Protein AF-A0A964MLJ7-F1 (afdb_monomer)

Structure (mmCIF, N/CA/C/O backbone):
data_AF-A0A964MLJ7-F1
#
_entry.id   AF-A0A964MLJ7-F1
#
loop_
_atom_site.group_PDB
_atom_site.id
_atom_site.type_symbol
_atom_site.label_atom_id
_atom_site.label_alt_id
_atom_site.label_comp_id
_atom_site.label_asym_id
_atom_site.label_entity_id
_atom_site.label_seq_id
_atom_site.pdbx_PDB_ins_code
_atom_site.Cartn_x
_atom_site.Cartn_y
_atom_site.Cartn_z
_atom_site.occupancy
_atom_site.B_iso_or_equiv
_atom_site.auth_seq_id
_atom_site.auth_comp_id
_atom_site.auth_asym_id
_atom_site.auth_atom_id
_atom_site.pdbx_PDB_model_num
ATOM 1 N N . MET A 1 1 ? 3.725 -2.269 -18.305 1.00 51.28 1 MET A N 1
ATOM 2 C CA . MET A 1 1 ? 3.331 -1.050 -17.567 1.00 51.28 1 MET A CA 1
ATOM 3 C C . MET A 1 1 ? 1.893 -1.122 -17.066 1.00 51.28 1 MET A C 1
ATOM 5 O O . MET A 1 1 ? 1.712 -0.985 -15.871 1.00 51.28 1 MET A O 1
ATOM 9 N N . ALA A 1 2 ? 0.877 -1.382 -17.905 1.00 58.72 2 ALA A N 1
ATOM 10 C CA . ALA A 1 2 ? -0.497 -1.620 -17.415 1.00 58.72 2 ALA A CA 1
ATOM 11 C C . ALA A 1 2 ? -0.771 -3.071 -16.946 1.00 58.72 2 ALA A C 1
ATOM 13 O O . ALA A 1 2 ? -1.822 -3.329 -16.379 1.00 58.72 2 ALA A O 1
ATOM 14 N N . ALA A 1 3 ? 0.153 -4.012 -17.185 1.00 79.88 3 ALA A N 1
ATOM 15 C CA . ALA A 1 3 ? -0.018 -5.437 -16.869 1.00 79.88 3 ALA A CA 1
ATOM 16 C C . ALA A 1 3 ? 0.648 -5.876 -15.551 1.00 79.88 3 ALA A C 1
ATOM 18 O O . ALA A 1 3 ? 0.432 -6.996 -15.108 1.00 79.88 3 ALA A O 1
ATOM 19 N N . ASP A 1 4 ? 1.460 -5.010 -14.942 1.00 89.56 4 ASP A N 1
ATOM 20 C CA . ASP A 1 4 ? 2.280 -5.356 -13.772 1.00 89.56 4 ASP A CA 1
ATOM 21 C C . ASP A 1 4 ? 1.500 -5.220 -12.450 1.00 89.56 4 ASP A C 1
ATOM 23 O O . ASP A 1 4 ? 1.960 -5.662 -11.403 1.00 89.56 4 ASP A O 1
ATOM 27 N N . TRP A 1 5 ? 0.308 -4.613 -12.498 1.00 92.38 5 TRP A N 1
ATOM 28 C CA . TRP A 1 5 ? -0.513 -4.294 -11.333 1.00 92.38 5 TRP A CA 1
ATOM 29 C C . TRP A 1 5 ? -1.960 -4.725 -11.539 1.00 92.38 5 TRP A C 1
ATOM 31 O O . TRP A 1 5 ? -2.502 -4.616 -12.641 1.00 92.38 5 TRP A O 1
ATOM 41 N N . ARG A 1 6 ? -2.612 -5.128 -10.445 1.00 92.25 6 ARG A N 1
ATOM 42 C CA . ARG A 1 6 ? -4.065 -5.303 -10.375 1.00 92.25 6 ARG A CA 1
ATOM 43 C C . ARG A 1 6 ? -4.653 -4.298 -9.397 1.00 92.25 6 ARG A C 1
ATOM 45 O O . ARG A 1 6 ? -4.072 -4.022 -8.351 1.00 92.25 6 ARG A O 1
ATOM 52 N N . ILE A 1 7 ? -5.807 -3.749 -9.758 1.00 93.62 7 ILE A N 1
ATOM 53 C CA . ILE A 1 7 ? -6.618 -2.924 -8.865 1.00 93.62 7 ILE A CA 1
ATOM 54 C C . ILE A 1 7 ? -7.758 -3.808 -8.378 1.00 93.62 7 ILE A C 1
ATOM 56 O O . ILE A 1 7 ? -8.576 -4.260 -9.177 1.00 93.62 7 ILE A O 1
ATOM 60 N N . GLU A 1 8 ? -7.796 -4.054 -7.075 1.00 93.31 8 GLU A N 1
ATOM 61 C CA . GLU A 1 8 ? -8.774 -4.933 -6.439 1.00 93.31 8 GLU A CA 1
ATOM 62 C C . GLU A 1 8 ? -9.605 -4.151 -5.415 1.00 93.31 8 GLU A C 1
ATOM 64 O O . GLU A 1 8 ? -9.141 -3.181 -4.814 1.00 93.31 8 GLU A O 1
ATOM 69 N N . THR A 1 9 ? -10.863 -4.557 -5.236 1.00 95.75 9 THR A N 1
ATOM 70 C CA . THR A 1 9 ? -11.734 -4.033 -4.176 1.00 95.75 9 THR A CA 1
ATOM 71 C C . THR A 1 9 ? -11.798 -5.057 -3.056 1.00 95.75 9 THR A C 1
ATOM 73 O O . THR A 1 9 ? -12.129 -6.214 -3.302 1.00 95.75 9 THR A O 1
ATOM 76 N N . ALA A 1 10 ? -11.522 -4.625 -1.831 1.00 92.81 10 ALA A N 1
ATOM 77 C CA . ALA A 1 10 ? -11.578 -5.460 -0.640 1.00 92.81 10 ALA A CA 1
ATOM 78 C C . ALA A 1 10 ? -12.463 -4.811 0.432 1.00 92.81 10 ALA A C 1
ATOM 80 O O . ALA A 1 10 ? -12.652 -3.591 0.447 1.00 92.81 10 ALA A O 1
ATOM 81 N N . ALA A 1 11 ? -13.004 -5.631 1.334 1.00 95.56 11 ALA A N 1
ATOM 82 C CA . ALA A 1 11 ? -13.665 -5.131 2.533 1.00 95.56 11 ALA A CA 1
ATOM 83 C C . ALA A 1 11 ? -12.646 -4.421 3.440 1.00 95.56 11 ALA A C 1
ATOM 85 O O . ALA A 1 11 ? -11.478 -4.804 3.499 1.00 95.56 11 ALA A O 1
ATOM 86 N N . ILE A 1 12 ? -13.093 -3.389 4.157 1.00 94.50 12 ILE A N 1
ATOM 87 C CA . ILE A 1 12 ? -12.264 -2.722 5.166 1.00 94.50 12 ILE A CA 1
ATOM 88 C C . ILE A 1 12 ? -12.122 -3.680 6.352 1.00 94.50 12 ILE A C 1
ATOM 90 O O . ILE A 1 12 ? -13.129 -4.084 6.929 1.00 94.50 12 ILE A O 1
ATOM 94 N N . ALA A 1 13 ? -10.887 -4.044 6.695 1.00 91.00 13 ALA A N 1
ATOM 95 C CA . ALA A 1 13 ? -10.610 -4.886 7.853 1.00 91.00 13 ALA A CA 1
ATOM 96 C C . ALA A 1 13 ? -10.825 -4.116 9.167 1.00 91.00 13 ALA A C 1
ATOM 98 O O . ALA A 1 13 ? -10.524 -2.921 9.251 1.00 91.00 13 ALA A O 1
ATOM 99 N N . GLU A 1 14 ? -11.320 -4.811 10.192 1.00 94.69 14 GLU A N 1
ATOM 100 C CA . GLU A 1 14 ? -11.331 -4.295 11.561 1.00 94.69 14 GLU A CA 1
ATOM 101 C C 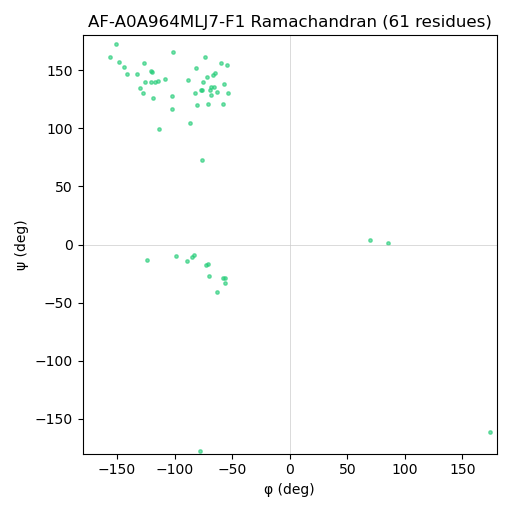. GLU A 1 14 ? -9.919 -4.406 12.158 1.00 94.69 14 GLU A C 1
ATOM 103 O O . GLU A 1 14 ? -9.293 -5.461 12.014 1.00 94.69 14 GLU A O 1
ATOM 108 N N . PRO A 1 15 ? -9.391 -3.347 12.798 1.00 95.50 15 PRO A N 1
ATOM 109 C CA . PRO A 1 15 ? -8.063 -3.392 13.396 1.00 95.50 15 PRO A CA 1
ATOM 110 C C . PRO A 1 15 ? -8.021 -4.380 14.571 1.00 95.50 15 PRO A C 1
ATOM 112 O O . PRO A 1 15 ? -8.911 -4.391 15.425 1.00 95.50 15 PRO A O 1
ATOM 115 N N . GLY A 1 16 ? -6.969 -5.196 14.630 1.00 96.62 16 GLY A N 1
ATOM 116 C CA . GLY A 1 16 ? -6.704 -6.090 15.752 1.00 96.62 16 GLY A CA 1
ATOM 117 C C . GLY A 1 16 ? -6.107 -5.378 16.978 1.00 96.62 16 GLY A C 1
ATOM 118 O O . GLY A 1 16 ? -5.901 -4.160 16.984 1.00 96.62 16 GLY A O 1
ATOM 119 N N . PRO A 1 17 ? -5.786 -6.125 18.051 1.00 97.00 17 PRO A N 1
ATOM 120 C CA . PRO A 1 17 ? -5.138 -5.563 19.233 1.00 97.00 17 PRO A CA 1
ATOM 121 C C . PRO A 1 17 ? -3.799 -4.889 18.896 1.00 97.00 17 PRO A C 1
ATOM 123 O O . PRO A 1 17 ? -2.876 -5.538 18.410 1.00 97.00 17 PRO A O 1
ATOM 126 N N . GLY A 1 18 ? -3.677 -3.595 19.204 1.00 96.38 18 GLY A N 1
ATOM 127 C CA . GLY A 1 18 ? -2.468 -2.804 18.933 1.00 96.38 18 GLY A CA 1
ATOM 128 C C . GLY A 1 18 ? -2.396 -2.205 17.525 1.00 96.38 18 GLY A C 1
ATOM 129 O O . GLY A 1 18 ? -1.424 -1.520 17.210 1.00 96.38 18 GLY A O 1
ATOM 130 N N . GLU A 1 19 ? -3.419 -2.418 16.701 1.00 96.31 19 GLU A N 1
ATOM 131 C CA . GLU A 1 19 ? -3.546 -1.825 15.373 1.00 96.31 19 GLU A CA 1
ATOM 132 C C . GLU A 1 19 ? -4.509 -0.632 15.395 1.00 96.31 19 GLU A C 1
ATOM 134 O O . GLU A 1 19 ? -5.269 -0.422 16.340 1.00 96.31 19 GLU A O 1
ATOM 139 N N . PHE A 1 20 ? -4.479 0.171 14.335 1.00 94.19 20 PHE A N 1
ATOM 140 C CA . PHE A 1 20 ? -5.431 1.254 14.114 1.00 94.19 20 PHE A CA 1
ATOM 141 C C . PHE A 1 20 ? -5.741 1.364 12.626 1.00 94.19 20 PHE A C 1
ATOM 143 O O . PHE A 1 20 ? -4.916 1.026 11.774 1.00 94.19 20 PHE A O 1
ATOM 150 N N . LEU A 1 21 ? -6.934 1.857 12.304 1.00 95.94 21 LEU A N 1
ATOM 151 C CA . LEU A 1 21 ? -7.361 2.014 10.922 1.00 95.94 21 LEU A CA 1
ATOM 152 C C . LEU A 1 21 ? -6.929 3.387 10.390 1.00 95.94 21 LEU A C 1
ATOM 154 O O . LEU A 1 21 ? -6.989 4.393 11.092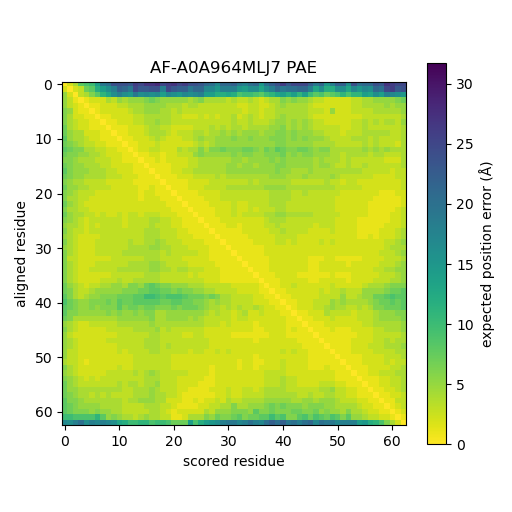 1.00 95.94 21 LEU A O 1
ATOM 158 N N . VAL A 1 22 ? -6.510 3.465 9.126 1.00 95.31 22 VAL A N 1
ATOM 159 C CA . VAL A 1 22 ? -6.129 4.732 8.480 1.00 95.31 22 VAL A CA 1
ATOM 160 C C . VAL A 1 22 ? -6.885 4.894 7.175 1.00 95.31 22 VAL A C 1
ATOM 162 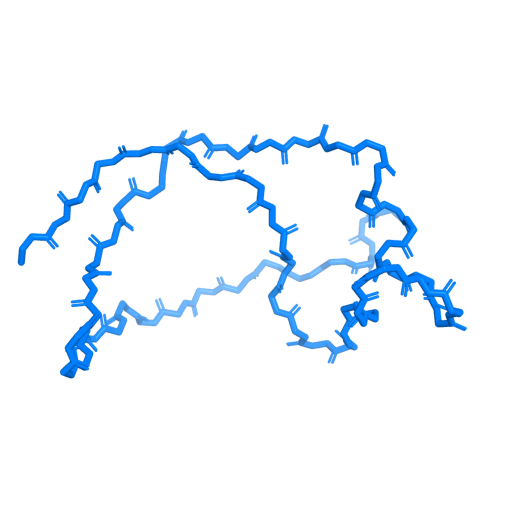O O . VAL A 1 22 ? -6.862 4.015 6.316 1.00 95.31 22 VAL A O 1
ATOM 165 N N . ARG A 1 23 ? -7.500 6.064 6.973 1.00 95.69 23 ARG A N 1
ATOM 166 C CA . ARG A 1 23 ? -7.933 6.473 5.636 1.00 95.69 23 ARG A CA 1
ATOM 167 C C . ARG A 1 23 ? -6.784 7.165 4.923 1.00 95.69 23 ARG A C 1
ATOM 169 O O . ARG 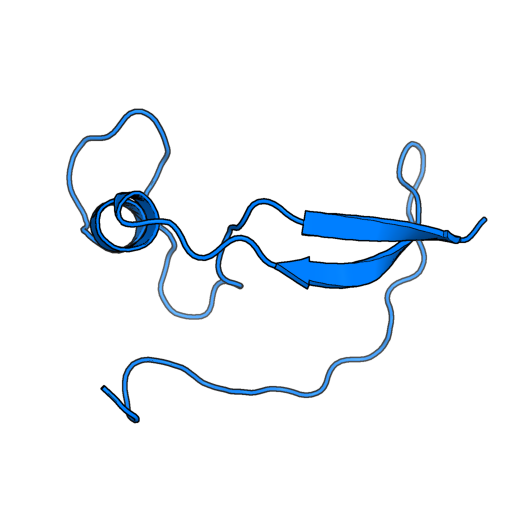A 1 23 ? -6.501 8.333 5.193 1.00 95.69 23 ARG A O 1
ATOM 176 N N . ILE A 1 24 ? -6.181 6.439 3.991 1.00 95.62 24 ILE A N 1
ATOM 177 C CA . ILE A 1 24 ? -5.128 6.929 3.103 1.00 95.62 24 ILE A CA 1
ATOM 178 C C . ILE A 1 24 ? -5.728 7.950 2.127 1.00 95.62 24 ILE A C 1
ATOM 180 O O . ILE A 1 24 ? -6.744 7.683 1.486 1.00 95.62 24 ILE A O 1
ATOM 184 N N . THR A 1 25 ? -5.108 9.123 2.022 1.00 97.50 25 THR A N 1
ATOM 185 C CA . THR A 1 25 ? -5.479 10.178 1.058 1.00 97.50 25 THR A CA 1
ATOM 186 C C . THR A 1 25 ? -4.314 10.599 0.168 1.00 97.50 25 THR A C 1
ATOM 188 O O . THR A 1 25 ? -4.534 11.270 -0.837 1.00 97.50 25 THR A O 1
ATOM 191 N N . MET A 1 26 ? -3.088 10.199 0.516 1.00 97.44 26 MET A N 1
ATOM 192 C CA . MET A 1 26 ? -1.878 10.416 -0.272 1.00 97.44 26 MET A CA 1
ATOM 193 C C . MET A 1 26 ? -0.976 9.186 -0.195 1.00 97.44 26 MET A C 1
ATOM 195 O O . MET A 1 26 ? -0.902 8.523 0.841 1.00 97.44 26 MET A O 1
ATOM 199 N N . ILE A 1 27 ? -0.259 8.922 -1.284 1.00 97.12 27 ILE A N 1
ATOM 200 C CA . ILE A 1 27 ? 0.722 7.842 -1.397 1.00 97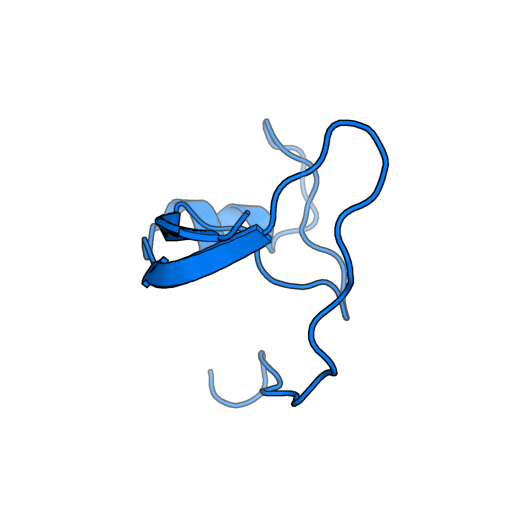.12 27 ILE A CA 1
ATOM 201 C C . ILE A 1 27 ? 2.012 8.445 -1.956 1.00 97.12 27 ILE A C 1
ATOM 203 O O . ILE A 1 27 ? 1.962 9.228 -2.905 1.00 97.12 27 ILE A O 1
ATOM 207 N N . SER A 1 28 ? 3.150 8.096 -1.359 1.00 97.44 28 SER A N 1
ATOM 208 C CA . SER A 1 28 ? 4.471 8.421 -1.897 1.00 97.44 28 SER A CA 1
ATOM 209 C C . SER A 1 28 ? 4.798 7.496 -3.064 1.00 97.44 28 SER A C 1
ATOM 211 O O . SER A 1 28 ? 4.621 6.282 -2.957 1.00 97.44 28 SER A O 1
ATOM 213 N N . LEU A 1 29 ? 5.278 8.066 -4.168 1.00 96.75 29 LEU A N 1
ATOM 214 C CA . LEU A 1 29 ? 5.766 7.314 -5.320 1.00 96.75 29 LEU A CA 1
ATOM 215 C C . LEU A 1 29 ? 7.272 7.542 -5.449 1.00 96.75 29 LEU A C 1
ATOM 217 O O . LEU A 1 29 ? 7.713 8.560 -5.981 1.00 96.75 29 LEU A O 1
ATOM 221 N N . ASP A 1 30 ? 8.049 6.582 -4.957 1.00 96.31 30 ASP A N 1
ATOM 222 C CA . ASP A 1 30 ? 9.498 6.704 -4.819 1.00 96.31 30 ASP A CA 1
ATOM 223 C C . ASP A 1 30 ? 10.237 5.824 -5.837 1.00 96.31 30 ASP A C 1
ATOM 225 O O . ASP A 1 30 ? 9.846 4.675 -6.048 1.00 96.31 30 ASP A O 1
ATOM 229 N N . PRO A 1 31 ? 11.375 6.262 -6.411 1.00 95.81 31 PRO A N 1
ATOM 230 C CA . PRO A 1 31 ? 12.194 5.406 -7.278 1.00 95.81 31 PRO A CA 1
ATOM 231 C C . PRO A 1 31 ? 12.633 4.092 -6.609 1.00 95.81 31 PRO A C 1
ATOM 233 O O . PRO A 1 31 ? 12.786 3.072 -7.282 1.00 95.81 31 PRO A O 1
ATOM 236 N N . ALA A 1 32 ? 12.784 4.095 -5.278 1.00 94.06 32 ALA A N 1
ATOM 237 C CA . ALA A 1 32 ? 13.113 2.910 -4.487 1.00 94.06 32 ALA A CA 1
ATOM 238 C C . ALA A 1 32 ? 12.089 1.772 -4.655 1.00 94.06 32 ALA A C 1
ATOM 240 O O . ALA A 1 32 ? 12.470 0.603 -4.605 1.00 94.06 32 ALA A O 1
ATOM 241 N N . MET A 1 33 ? 10.824 2.100 -4.947 1.00 95.56 33 MET A N 1
ATOM 242 C CA . MET A 1 33 ? 9.754 1.129 -5.188 1.00 95.56 33 MET A CA 1
ATOM 243 C C . MET A 1 33 ? 10.095 0.156 -6.316 1.00 95.56 33 MET A C 1
ATOM 245 O O . MET A 1 33 ? 9.746 -1.019 -6.231 1.00 95.56 33 MET A O 1
ATOM 249 N N . ARG A 1 34 ? 10.835 0.598 -7.345 1.00 94.06 34 ARG A N 1
ATOM 250 C CA . ARG A 1 34 ? 11.275 -0.306 -8.415 1.00 94.06 34 ARG A CA 1
ATOM 251 C C . ARG A 1 34 ? 12.211 -1.386 -7.882 1.00 94.06 34 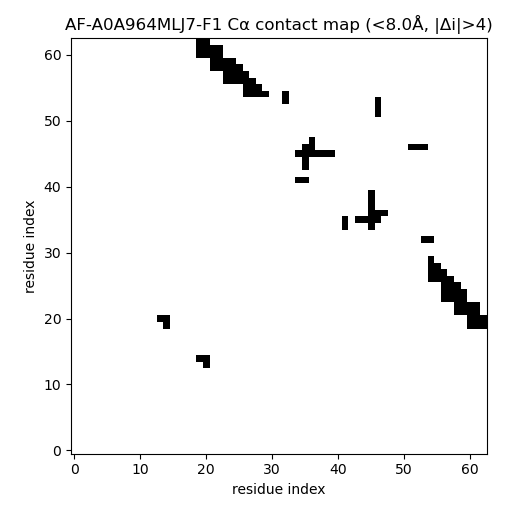ARG A C 1
ATOM 253 O O . ARG A 1 34 ? 12.063 -2.537 -8.279 1.00 94.06 34 ARG A O 1
ATOM 260 N N . GLY A 1 35 ? 13.130 -1.024 -6.989 1.00 94.19 35 GLY A N 1
ATOM 261 C CA . GLY A 1 35 ? 14.071 -1.961 -6.379 1.00 94.19 35 GLY A CA 1
ATOM 262 C C . GLY A 1 35 ? 13.401 -2.929 -5.404 1.00 94.19 35 GLY A C 1
ATOM 263 O O . GLY A 1 35 ? 13.874 -4.046 -5.249 1.00 94.19 35 GLY A O 1
ATOM 264 N N . TRP A 1 36 ? 12.279 -2.541 -4.788 1.00 95.62 36 TRP A N 1
ATOM 265 C CA . TRP A 1 36 ? 11.495 -3.437 -3.929 1.00 95.62 36 TRP A CA 1
ATOM 266 C C . TRP A 1 36 ? 10.752 -4.524 -4.710 1.00 95.62 36 TRP A C 1
ATOM 268 O O . TRP A 1 36 ? 10.324 -5.494 -4.104 1.00 95.62 36 TRP A O 1
ATOM 278 N N . LEU A 1 37 ? 10.593 -4.383 -6.027 1.00 94.25 37 LEU A N 1
ATOM 279 C CA . LEU A 1 37 ? 9.996 -5.412 -6.888 1.00 94.25 37 LEU A CA 1
ATOM 280 C C . LEU A 1 37 ? 11.032 -6.396 -7.443 1.00 94.25 37 LEU A C 1
ATOM 282 O O . LEU A 1 37 ? 10.659 -7.427 -7.994 1.00 94.25 37 LEU A O 1
ATOM 286 N N . ASP A 1 38 ? 12.323 -6.071 -7.356 1.00 93.56 38 ASP A N 1
ATOM 287 C CA . ASP A 1 38 ? 13.371 -6.953 -7.856 1.00 93.56 38 ASP A CA 1
ATOM 288 C C . ASP A 1 38 ? 13.695 -8.037 -6.826 1.00 93.56 38 ASP A C 1
ATOM 290 O O . ASP A 1 38 ? 13.996 -7.739 -5.669 1.00 93.56 38 ASP A O 1
ATOM 294 N N . ASP A 1 39 ? 13.715 -9.294 -7.270 1.00 92.56 39 ASP A N 1
ATOM 295 C CA . ASP A 1 39 ? 14.128 -10.438 -6.453 1.00 92.56 39 ASP A CA 1
ATOM 296 C C . ASP A 1 39 ? 15.658 -10.488 -6.305 1.00 92.56 39 ASP A C 1
ATOM 298 O O . ASP A 1 39 ? 16.376 -11.254 -6.951 1.00 92.56 39 ASP A O 1
ATOM 302 N N . ARG A 1 40 ? 16.186 -9.556 -5.510 1.00 92.56 40 ARG A N 1
ATOM 303 C CA . ARG A 1 40 ? 17.614 -9.409 -5.214 1.00 92.5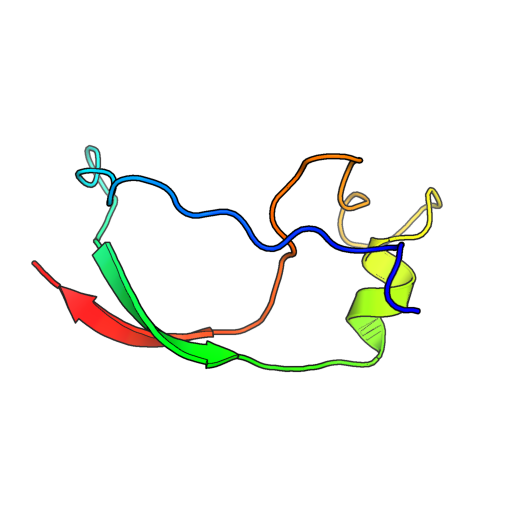6 40 ARG A CA 1
ATOM 304 C C . ARG A 1 40 ? 17.824 -8.864 -3.800 1.00 92.56 40 ARG A C 1
ATOM 306 O O . ARG A 1 40 ? 16.948 -8.175 -3.277 1.00 92.56 40 ARG A O 1
ATOM 313 N N . PRO A 1 41 ? 19.002 -9.088 -3.189 1.00 92.81 41 PRO A N 1
ATOM 314 C CA . PRO A 1 41 ? 19.309 -8.539 -1.873 1.00 92.81 41 PRO A CA 1
ATOM 315 C C . PRO A 1 41 ? 19.111 -7.017 -1.806 1.00 92.81 41 PRO A C 1
ATOM 317 O O . PRO A 1 41 ? 19.623 -6.269 -2.644 1.00 92.81 41 PRO A O 1
ATOM 320 N N . SER A 1 42 ? 18.379 -6.581 -0.782 1.00 91.00 42 SER A N 1
ATOM 321 C CA . SER A 1 42 ? 18.050 -5.189 -0.472 1.00 91.00 42 SER A CA 1
ATOM 322 C C . SER A 1 42 ? 17.864 -5.036 1.046 1.00 91.00 42 SER A C 1
ATOM 324 O O . SER A 1 42 ? 17.881 -6.017 1.787 1.00 91.00 42 SER A O 1
ATOM 326 N N . TYR A 1 43 ? 17.715 -3.802 1.528 1.00 92.81 43 TYR A N 1
ATOM 327 C CA . TYR A 1 43 ? 17.471 -3.509 2.947 1.00 92.81 43 TYR A CA 1
ATOM 328 C C . TYR A 1 43 ? 16.049 -3.883 3.400 1.00 92.81 43 TYR A C 1
ATOM 330 O O . TYR A 1 43 ? 15.794 -4.003 4.596 1.00 92.81 43 TYR A O 1
ATOM 338 N N . LEU A 1 44 ? 15.131 -4.073 2.450 1.00 93.31 44 LEU A N 1
ATOM 339 C CA . LEU A 1 44 ? 13.823 -4.684 2.658 1.00 93.31 44 LEU A CA 1
ATOM 340 C C . LEU A 1 44 ? 13.709 -5.928 1.772 1.00 93.31 44 LEU A C 1
ATOM 342 O O . LEU A 1 44 ? 14.266 -5.925 0.671 1.00 93.31 44 LEU A O 1
ATOM 346 N N . PRO A 1 45 ? 12.958 -6.958 2.200 1.00 94.50 45 PRO A N 1
ATOM 347 C CA . PRO A 1 45 ? 12.572 -8.050 1.316 1.00 94.50 45 PRO A CA 1
ATOM 348 C C . PRO A 1 45 ? 11.859 -7.527 0.056 1.00 94.50 45 PRO A C 1
ATOM 350 O O . PRO A 1 45 ? 11.249 -6.449 0.115 1.00 94.50 45 PRO A O 1
ATOM 353 N N . PRO A 1 46 ? 11.889 -8.270 -1.063 1.00 95.81 46 PRO A N 1
ATOM 354 C CA . PRO A 1 46 ? 11.067 -7.962 -2.227 1.00 95.81 46 PRO A CA 1
ATOM 355 C C . PRO A 1 46 ? 9.566 -7.974 -1.895 1.00 95.81 46 PRO A C 1
ATOM 357 O O . PRO A 1 46 ? 9.135 -8.567 -0.906 1.00 95.81 46 PRO A O 1
ATOM 360 N N . VAL A 1 47 ? 8.756 -7.261 -2.672 1.00 96.06 47 VAL A N 1
ATOM 361 C CA . VAL A 1 47 ? 7.292 -7.398 -2.667 1.00 96.06 47 VAL A CA 1
ATOM 362 C C . VAL A 1 47 ? 6.975 -8.623 -3.510 1.00 96.06 47 VAL A C 1
ATOM 364 O O . VAL A 1 47 ? 7.367 -8.674 -4.678 1.00 96.06 47 VAL A O 1
ATOM 367 N N . ALA A 1 48 ? 6.325 -9.623 -2.919 1.00 94.94 48 ALA A N 1
ATOM 368 C CA . ALA A 1 48 ? 6.016 -10.848 -3.643 1.00 94.94 48 ALA A CA 1
ATOM 369 C C . ALA A 1 48 ? 4.878 -10.628 -4.653 1.00 94.94 48 ALA A C 1
ATOM 371 O O . ALA A 1 48 ? 4.100 -9.676 -4.563 1.00 94.94 48 ALA A O 1
ATOM 372 N N . ILE A 1 49 ? 4.767 -11.534 -5.627 1.00 94.19 49 ILE A N 1
ATOM 373 C CA . ILE A 1 49 ? 3.598 -11.574 -6.508 1.00 94.19 49 ILE A CA 1
ATOM 374 C C . ILE A 1 49 ? 2.340 -11.744 -5.652 1.00 94.19 49 ILE A C 1
ATOM 376 O O . ILE A 1 49 ? 2.337 -12.510 -4.692 1.00 94.19 49 ILE A O 1
ATOM 380 N N . ASP A 1 50 ? 1.293 -11.006 -6.015 1.00 93.69 50 ASP A N 1
ATOM 381 C CA . ASP A 1 50 ? 0.004 -10.936 -5.318 1.00 93.69 50 ASP A CA 1
ATOM 382 C C . ASP A 1 50 ? 0.023 -10.228 -3.943 1.00 93.69 50 ASP A C 1
ATOM 384 O O . ASP A 1 50 ? -1.025 -10.114 -3.309 1.00 93.69 50 ASP A O 1
ATOM 388 N N . GLU A 1 51 ? 1.156 -9.662 -3.502 1.00 95.56 51 GLU A N 1
ATOM 389 C CA . GLU A 1 51 ? 1.192 -8.767 -2.337 1.00 95.56 51 GLU A CA 1
ATOM 390 C C . GLU A 1 51 ? 0.777 -7.326 -2.678 1.00 95.56 51 GLU A C 1
ATOM 392 O O . GLU A 1 51 ? 0.992 -6.812 -3.779 1.00 95.56 51 GLU A O 1
ATOM 397 N N . VAL A 1 52 ? 0.230 -6.627 -1.680 1.00 94.75 52 VAL A N 1
ATOM 398 C CA . VAL A 1 52 ? -0.041 -5.186 -1.768 1.00 94.75 52 VAL A CA 1
ATOM 399 C C . VAL A 1 52 ? 1.278 -4.410 -1.773 1.00 94.75 52 VAL A C 1
ATOM 401 O O . VAL A 1 52 ? 2.150 -4.625 -0.928 1.00 94.75 52 VAL A O 1
ATOM 404 N N . MET A 1 53 ? 1.409 -3.450 -2.692 1.00 95.31 53 MET A N 1
ATOM 405 C CA . MET A 1 53 ? 2.611 -2.625 -2.793 1.00 95.31 53 MET A CA 1
ATOM 406 C C . MET A 1 53 ? 2.847 -1.783 -1.537 1.00 95.31 53 MET A C 1
ATOM 408 O O . MET A 1 53 ? 1.964 -1.056 -1.078 1.00 95.31 53 MET A O 1
ATOM 412 N N . ARG A 1 54 ? 4.081 -1.818 -1.028 1.00 94.81 54 ARG A N 1
ATOM 413 C CA . ARG A 1 54 ? 4.526 -0.957 0.074 1.00 94.81 54 ARG A CA 1
ATOM 414 C C . ARG A 1 54 ? 4.767 0.468 -0.421 1.00 94.81 54 ARG A C 1
ATOM 416 O O . ARG A 1 54 ? 5.353 0.658 -1.484 1.00 94.81 54 ARG A O 1
ATOM 423 N N . ALA A 1 55 ? 4.376 1.457 0.378 1.00 95.56 55 ALA A N 1
ATOM 424 C CA . ALA A 1 55 ? 4.636 2.872 0.123 1.00 95.56 55 ALA A CA 1
ATOM 425 C C . ALA A 1 55 ? 4.618 3.680 1.429 1.00 95.56 55 ALA A C 1
ATOM 427 O O . ALA A 1 55 ? 4.043 3.248 2.429 1.00 95.56 55 ALA A O 1
ATOM 428 N N . GLY A 1 56 ? 5.205 4.879 1.407 1.00 95.19 56 GLY A N 1
ATOM 429 C CA . GLY A 1 56 ? 4.898 5.899 2.409 1.00 95.19 56 GLY A CA 1
ATOM 430 C C . GLY A 1 56 ? 3.467 6.405 2.214 1.00 95.19 56 GLY A C 1
ATOM 431 O O . GLY A 1 56 ? 3.052 6.657 1.082 1.00 95.19 56 GLY A O 1
ATOM 432 N N . LEU A 1 57 ? 2.705 6.544 3.300 1.00 95.94 57 LEU A N 1
ATOM 433 C CA . LEU A 1 57 ? 1.279 6.878 3.251 1.00 95.94 57 LEU A CA 1
ATOM 434 C C . LEU A 1 57 ? 0.982 8.114 4.102 1.00 95.94 57 LEU A C 1
ATOM 436 O O . LEU A 1 57 ? 1.502 8.262 5.206 1.00 95.94 57 LEU A O 1
ATOM 440 N N . GLY A 1 58 ? 0.116 8.985 3.587 1.00 96.06 58 GLY A N 1
ATOM 441 C CA . GLY A 1 58 ? -0.423 10.141 4.301 1.00 96.06 58 GLY A CA 1
ATOM 442 C C . GLY A 1 58 ? -1.945 10.063 4.381 1.00 96.06 58 GLY A C 1
ATOM 443 O O . GLY A 1 58 ? -2.612 9.674 3.417 1.00 96.06 58 GLY A O 1
ATOM 444 N N . GLY A 1 59 ? -2.515 10.426 5.528 1.00 95.88 59 GLY A N 1
ATOM 445 C CA . GLY A 1 59 ? -3.954 10.334 5.742 1.00 95.88 59 GLY A CA 1
ATOM 446 C C . GLY A 1 59 ? -4.380 10.667 7.163 1.00 95.88 59 GLY A C 1
ATOM 447 O O . GLY A 1 59 ? -3.636 11.289 7.919 1.00 95.88 59 GLY A O 1
ATOM 448 N N . ARG A 1 60 ? -5.591 10.235 7.525 1.00 95.81 60 ARG A N 1
ATOM 449 C CA . ARG A 1 60 ? -6.128 10.385 8.886 1.00 95.81 60 ARG A CA 1
ATOM 450 C C . ARG A 1 60 ? -6.384 9.028 9.530 1.00 95.81 60 ARG A C 1
ATOM 452 O O . ARG A 1 60 ? -6.911 8.130 8.869 1.00 95.81 60 ARG A O 1
ATOM 459 N N . GLY A 1 61 ? -6.060 8.912 10.814 1.00 92.62 61 GLY A N 1
ATOM 460 C CA . GLY A 1 61 ? -6.459 7.769 11.632 1.00 92.62 61 GLY A CA 1
ATOM 461 C C . GLY A 1 61 ? -7.975 7.725 11.825 1.00 92.62 61 GLY A C 1
ATOM 462 O O . GLY A 1 61 ? -8.637 8.764 11.876 1.00 92.62 61 GLY A O 1
ATOM 463 N N . LEU A 1 62 ? -8.511 6.516 11.897 1.00 85.88 62 LEU A N 1
ATOM 464 C CA . LEU A 1 62 ? -9.874 6.188 12.276 1.00 85.88 62 LEU A CA 1
ATOM 465 C C . LEU A 1 62 ? -9.769 5.314 13.534 1.00 85.88 62 LEU A C 1
ATOM 467 O O . LEU A 1 62 ? -9.002 4.350 13.542 1.00 85.88 62 LEU A O 1
ATOM 471 N N . LEU A 1 63 ? -10.470 5.726 14.593 1.00 77.44 63 LEU A N 1
ATOM 472 C CA . LEU A 1 63 ? -10.636 4.938 15.816 1.00 77.44 63 LEU A CA 1
ATOM 473 C C . LEU A 1 63 ? -11.630 3.801 15.577 1.00 77.44 63 LEU A C 1
ATOM 475 O O . LEU A 1 63 ? -12.596 4.045 14.814 1.00 77.44 63 LEU A O 1
#

Mean predicted aligned error: 3.9 Å

Solvent-accessible surface area (backbone atoms only — not comparable to full-atom values): 4502 Å² total; per-residue (Å²): 122,84,78,83,65,84,92,82,90,74,82,85,79,81,63,55,96,96,54,72,43,66,52,74,78,44,72,55,87,57,79,66,55,62,60,34,59,37,94,58,96,61,99,56,77,50,59,56,90,95,55,82,84,83,65,56,75,41,66,48,81,45,134

Foldseek 3Di:
DVPQDDDDDDDQDDADVPDWDWDFPDWDDDPCQVVLCDCDDDPDHHQDPPHDRDTDTDTDIDD

pLDDT: mean 92.83, std 7.69, range [51.28, 97.5]

Nearest PDB structures (foldseek):
  4b7x-assembly2_D  TM=9.667E-01  e=2.130E-03  Pseudomonas aeruginosa PAO1
  4b7c-assembly2_D  TM=9.621E-01  e=5.890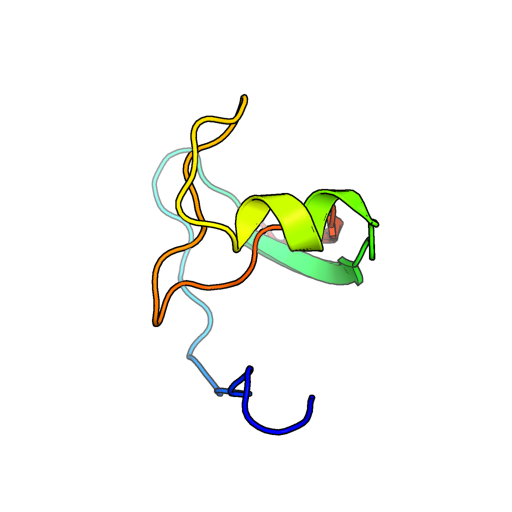E-03  Pseudomonas aeruginosa PAO1
  4b7x-assembly3_L  TM=9.535E-01  e=5.504E-03  Pseudomonas aeruginosa PAO1
  4b7c-assembly4_G  TM=9.63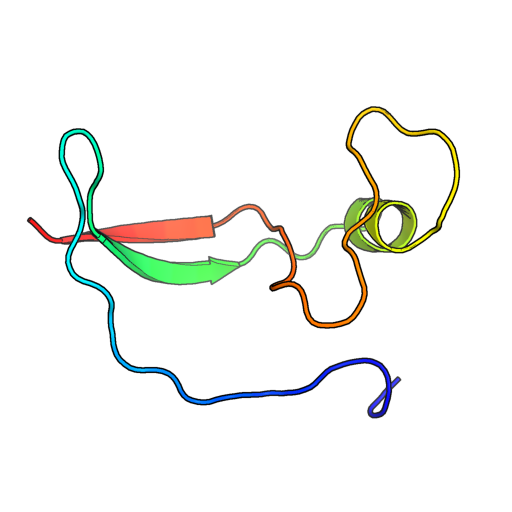8E-01  e=6.304E-03  Pseudomonas aeruginosa PAO1
  5zxn-assembly1_B  TM=9.331E-01  e=2.287E-02  Vibrio vulnificus MO6-24/O

Secondary structure (DSSP, 8-state):
--SS------PPPPP-TT--EEEEEEE---THHHHHTSSS--SSPPPPTTSPPP--EEEEEE-

Radius of gyration: 14.0 Å; Cα contacts (8 Å, |Δi|>4): 56; chains: 1; bounding box: 33×22×37 Å

Sequence (63 aa):
MAADWRIETAAIAEPGPGEFLVRITMISLDPAMRGWLDDRPSYLPPVAIDEVMRAGLGGRGLL